Protein AF-A0A848C4F1-F1 (afdb_monomer)

Solvent-accessible surface area (backbone atoms only — not comparable to full-atom values): 5076 Å² total; per-residue (Å²): 113,71,67,61,55,53,50,50,51,51,52,52,50,53,52,52,53,51,52,51,50,53,51,51,53,51,51,52,50,50,52,51,52,54,50,52,54,49,50,52,51,51,47,51,52,50,48,51,51,42,58,75,68,59,58,49,69,82,40,71,52,80,54,100,65,27,36,34,33,30,73,69,64,32,35,44,27,37,36,76,89,69,52,74,48,76,44,74,51,76,131

Secondary structure (DSSP, 8-state):
-HHHHHHHHHHHHHHHHHHHHHHHHHHHHHHHHHHHHHHHHHHHHHHHHHHHTTPPTT-EEE-SSEEEEE-SSEEEEEETTS-EEEEE---

Nearest PDB structures (foldseek):
  1gan-assembly1_B  TM=8.924E-01  e=5.358E-01  Rhinella arenarum
  1slt-assembly2_A  TM=9.324E-01  e=6.942E-01  Bos taurus
  2a0s-assembly1_A  TM=7.496E-01  e=3.634E-01  Plasmodium vivax
  4py5-assembly1_A  TM=5.597E-01  e=8.993E-01  Thermovibrio ammonificans HB-1
  5kbt-assembly1_A  TM=3.014E-01  e=1.610E+00  Rattus norvegicus

Structure (mmCIF, N/CA/C/O backbone):
data_AF-A0A848C4F1-F1
#
_entry.id   AF-A0A848C4F1-F1
#
loop_
_atom_site.group_PDB
_atom_site.id
_atom_site.type_symbol
_atom_site.label_atom_id
_atom_site.label_alt_id
_atom_site.label_comp_id
_atom_site.label_asym_id
_atom_site.label_entity_id
_atom_site.label_seq_id
_atom_site.pdbx_PDB_ins_code
_atom_site.Cartn_x
_atom_site.Cartn_y
_atom_site.Cartn_z
_atom_site.occupancy
_atom_site.B_iso_or_equiv
_atom_site.auth_seq_id
_atom_site.auth_comp_id
_atom_site.auth_asym_id
_atom_site.auth_atom_id
_atom_site.pdbx_PDB_model_num
ATOM 1 N N . MET A 1 1 ? 27.488 -1.311 -49.759 1.00 58.88 1 MET A N 1
ATOM 2 C CA . MET A 1 1 ? 27.668 -0.131 -48.876 1.00 58.88 1 MET A CA 1
ATOM 3 C C . MET A 1 1 ? 26.351 0.393 -48.290 1.00 58.88 1 MET A C 1
ATOM 5 O O . MET A 1 1 ? 26.256 0.453 -47.075 1.00 58.88 1 MET A O 1
ATOM 9 N N . LYS A 1 2 ? 25.312 0.689 -49.095 1.00 61.75 2 LYS A N 1
ATOM 10 C CA . LYS A 1 2 ? 23.998 1.177 -48.602 1.00 61.75 2 LYS A CA 1
ATOM 11 C C . LYS A 1 2 ? 23.274 0.219 -47.634 1.00 61.75 2 LYS A C 1
ATOM 13 O O . LYS A 1 2 ? 22.726 0.672 -46.639 1.00 61.75 2 LYS A O 1
ATOM 18 N N . ALA A 1 3 ? 23.326 -1.093 -47.882 1.00 70.00 3 ALA A N 1
ATOM 19 C CA . ALA A 1 3 ? 22.693 -2.097 -47.016 1.00 70.00 3 ALA A CA 1
ATOM 20 C C . ALA A 1 3 ? 23.303 -2.149 -45.601 1.00 70.00 3 ALA A C 1
ATOM 22 O O . ALA A 1 3 ? 22.569 -2.226 -44.623 1.00 70.00 3 ALA A O 1
ATOM 23 N N . ASN A 1 4 ? 24.629 -2.012 -45.478 1.00 76.62 4 ASN A N 1
ATOM 24 C CA . ASN A 1 4 ? 25.307 -1.997 -44.175 1.00 76.62 4 ASN A CA 1
ATOM 25 C C . ASN A 1 4 ? 24.975 -0.735 -43.366 1.00 76.62 4 ASN A C 1
ATOM 27 O O . ASN A 1 4 ? 24.917 -0.809 -42.145 1.00 76.62 4 ASN A O 1
ATOM 31 N N . LEU A 1 5 ? 24.728 0.396 -44.039 1.00 82.31 5 LEU A N 1
ATOM 32 C CA . LEU A 1 5 ? 24.325 1.652 -43.397 1.00 82.31 5 LEU A CA 1
ATOM 33 C C . LEU A 1 5 ? 22.889 1.580 -42.848 1.00 82.31 5 LEU A C 1
ATOM 35 O O . LEU A 1 5 ? 22.599 2.088 -41.770 1.00 82.31 5 LEU A O 1
ATOM 39 N N . LEU A 1 6 ? 21.989 0.923 -43.585 1.00 86.44 6 LEU A N 1
ATOM 40 C CA . LEU A 1 6 ? 20.617 0.680 -43.132 1.00 86.44 6 LEU A CA 1
ATOM 41 C C . LEU A 1 6 ? 20.581 -0.314 -41.968 1.00 86.44 6 LEU A C 1
ATOM 43 O O . LEU A 1 6 ? 19.851 -0.099 -41.004 1.00 86.44 6 LEU A O 1
ATOM 47 N N . LEU A 1 7 ? 21.399 -1.369 -42.027 1.00 88.00 7 LEU A N 1
ATOM 48 C CA . LEU A 1 7 ? 21.487 -2.368 -40.963 1.00 88.00 7 LEU A CA 1
ATOM 49 C C . LEU A 1 7 ? 22.054 -1.771 -39.666 1.00 88.00 7 LEU A C 1
ATOM 51 O O . LEU A 1 7 ? 21.518 -2.028 -38.591 1.00 88.00 7 LEU A O 1
ATOM 55 N N . SER A 1 8 ? 23.101 -0.942 -39.756 1.00 88.94 8 SER A N 1
ATOM 56 C CA . SER A 1 8 ? 23.671 -0.264 -38.587 1.00 88.94 8 SER A CA 1
ATOM 57 C C . SER A 1 8 ? 22.708 0.764 -37.990 1.00 88.94 8 SER A C 1
ATOM 59 O O . SER A 1 8 ? 22.584 0.840 -36.769 1.00 88.94 8 SER A O 1
ATOM 61 N N . GLY A 1 9 ? 21.966 1.496 -38.828 1.00 88.44 9 GLY A N 1
ATOM 62 C CA . GLY A 1 9 ? 20.898 2.391 -38.380 1.00 88.44 9 GLY A CA 1
ATOM 63 C C . GLY A 1 9 ? 19.765 1.647 -37.667 1.00 88.4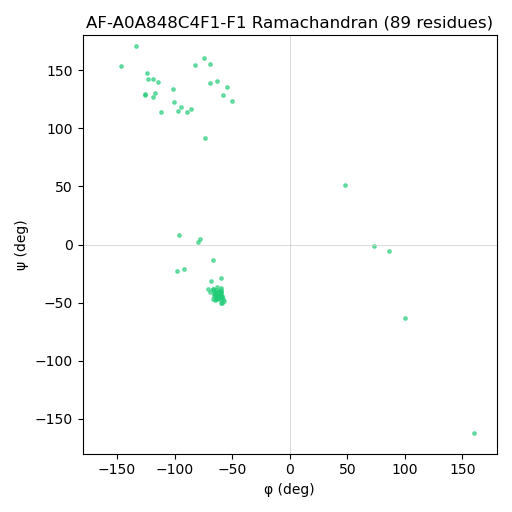4 9 GLY A C 1
ATOM 64 O O . GLY A 1 9 ? 19.330 2.065 -36.596 1.00 88.44 9 GLY A O 1
ATOM 65 N N . ALA A 1 10 ? 19.329 0.507 -38.210 1.00 90.75 10 ALA A N 1
ATOM 66 C CA . ALA A 1 10 ? 18.309 -0.334 -37.585 1.00 90.75 10 ALA A CA 1
ATOM 67 C C . ALA A 1 10 ? 18.774 -0.901 -36.233 1.00 90.75 10 ALA A C 1
ATOM 69 O O . ALA A 1 10 ? 18.020 -0.866 -35.264 1.00 90.75 10 ALA A O 1
ATOM 70 N N . LEU A 1 11 ? 20.026 -1.360 -36.140 1.00 92.12 11 LEU A N 1
ATOM 71 C CA . LEU A 1 11 ? 20.631 -1.820 -34.886 1.00 92.12 11 LEU A CA 1
ATOM 72 C C . LEU A 1 11 ? 20.688 -0.709 -33.834 1.00 92.12 11 LEU A C 1
ATOM 74 O O . LEU A 1 11 ? 20.317 -0.931 -32.683 1.00 92.12 11 LEU A O 1
ATOM 78 N N . LEU A 1 12 ? 21.100 0.498 -34.228 1.00 94.44 12 LEU A N 1
ATOM 79 C CA . LEU A 1 12 ? 21.148 1.647 -33.326 1.00 94.44 12 LEU A CA 1
ATOM 80 C C . LEU A 1 12 ? 19.751 2.008 -32.801 1.00 94.44 12 LEU A C 1
ATOM 82 O O . LEU A 1 12 ? 19.585 2.234 -31.603 1.00 94.44 12 LEU A O 1
ATOM 86 N N . LEU A 1 13 ? 18.735 1.986 -33.667 1.00 95.00 13 LEU A N 1
ATOM 87 C CA . LEU A 1 13 ? 17.347 2.198 -33.257 1.00 95.00 13 LEU A CA 1
ATOM 88 C C . LEU A 1 13 ? 16.861 1.108 -32.296 1.00 95.00 13 LEU A C 1
ATOM 90 O O . LEU A 1 13 ? 16.274 1.443 -31.272 1.00 95.00 13 LEU A O 1
ATOM 94 N N . MET A 1 14 ? 17.158 -0.170 -32.556 1.00 94.38 14 MET A N 1
ATOM 95 C CA . MET A 1 14 ? 16.793 -1.263 -31.643 1.00 94.38 14 MET A CA 1
ATOM 96 C C . MET A 1 14 ? 17.417 -1.093 -30.254 1.00 94.38 14 MET A C 1
ATOM 98 O O . MET A 1 14 ? 16.744 -1.324 -29.248 1.00 94.38 14 MET A O 1
ATOM 102 N N . ILE A 1 15 ? 18.678 -0.659 -30.181 1.00 95.25 15 ILE A N 1
ATOM 103 C CA . ILE A 1 15 ? 19.367 -0.409 -28.908 1.00 95.25 15 ILE A CA 1
ATOM 104 C C . ILE A 1 15 ? 18.701 0.747 -28.156 1.00 95.25 15 ILE A C 1
ATOM 106 O O . ILE A 1 15 ? 18.389 0.605 -26.975 1.00 95.25 15 ILE A O 1
ATOM 110 N N . ILE A 1 16 ? 18.429 1.867 -28.834 1.00 95.06 16 ILE A N 1
ATOM 111 C CA . ILE A 1 16 ? 17.767 3.028 -28.221 1.00 95.06 16 ILE A CA 1
ATOM 112 C C . ILE A 1 16 ? 16.363 2.653 -27.737 1.00 95.06 16 ILE A C 1
ATOM 114 O O . ILE A 1 16 ? 16.006 2.955 -26.600 1.00 95.06 16 ILE A O 1
ATOM 118 N N . SER A 1 17 ? 15.577 1.950 -28.556 1.00 94.56 17 SER A N 1
ATOM 119 C CA . SER A 1 17 ? 14.244 1.480 -28.172 1.00 94.56 17 SER A CA 1
ATOM 120 C C . SER A 1 17 ? 14.292 0.544 -26.964 1.00 94.56 17 SER A C 1
ATOM 122 O O . SER A 1 17 ? 13.476 0.686 -26.055 1.00 94.56 17 SER A O 1
ATOM 124 N N . SER A 1 18 ? 15.269 -0.363 -26.908 1.00 93.81 18 SER A N 1
ATOM 125 C CA . SER A 1 18 ? 15.456 -1.266 -25.766 1.00 93.81 18 SER A CA 1
ATOM 126 C C . SER A 1 18 ? 15.836 -0.503 -24.495 1.00 93.81 18 SER A C 1
ATOM 128 O O . SER A 1 18 ? 15.314 -0.797 -23.420 1.00 93.81 18 SER A O 1
ATOM 130 N N . LEU A 1 19 ? 16.693 0.517 -24.610 1.00 95.56 19 LEU A N 1
ATOM 131 C CA . LEU A 1 19 ? 17.080 1.375 -23.490 1.00 95.56 19 LEU A CA 1
ATOM 132 C C . LEU A 1 19 ? 15.880 2.164 -22.947 1.00 95.56 19 LEU A C 1
ATOM 134 O O . LEU A 1 19 ? 15.661 2.201 -21.736 1.00 95.56 19 LEU A O 1
ATOM 138 N N . LEU A 1 20 ? 15.076 2.753 -23.836 1.00 95.94 20 LEU A N 1
ATOM 139 C CA . LEU A 1 20 ? 13.859 3.480 -23.467 1.00 95.94 20 LEU A CA 1
ATOM 140 C C . LEU A 1 20 ? 12.833 2.561 -22.797 1.00 95.94 20 LEU A C 1
ATOM 142 O O . LEU A 1 20 ? 12.227 2.939 -21.795 1.00 95.94 20 LEU A O 1
ATOM 146 N N . LEU A 1 21 ? 12.673 1.337 -23.305 1.00 96.06 21 LEU A N 1
ATOM 147 C CA . LEU A 1 21 ? 11.785 0.343 -22.706 1.00 96.06 21 LEU A CA 1
ATOM 148 C C . LEU A 1 21 ? 12.273 -0.069 -21.310 1.00 96.06 21 LEU A C 1
ATOM 150 O O . LEU A 1 21 ? 11.475 -0.117 -20.375 1.00 96.06 21 LEU A O 1
ATOM 154 N N . GLY A 1 22 ? 13.583 -0.269 -21.137 1.00 94.88 22 GLY A N 1
ATOM 155 C CA . GLY A 1 22 ? 14.190 -0.526 -19.830 1.00 94.88 22 GLY A CA 1
ATOM 156 C C . GLY A 1 22 ? 13.944 0.605 -18.825 1.00 94.88 22 GLY A C 1
ATOM 157 O O . GLY A 1 22 ? 13.547 0.344 -17.690 1.00 94.88 22 GLY A O 1
ATOM 158 N N . GLN A 1 23 ? 14.100 1.865 -19.243 1.00 94.62 23 GLN A N 1
ATOM 159 C CA . GLN A 1 23 ? 13.795 3.020 -18.390 1.00 94.62 23 GLN A CA 1
ATOM 160 C C . GLN A 1 23 ? 12.308 3.093 -18.030 1.00 94.62 23 GLN A C 1
ATOM 162 O O . GLN A 1 23 ? 11.968 3.355 -16.877 1.00 94.62 23 GLN A O 1
ATOM 167 N N . CYS A 1 24 ? 11.418 2.823 -18.986 1.00 94.94 24 CYS A N 1
ATOM 168 C CA . CYS A 1 24 ? 9.978 2.821 -18.746 1.00 94.94 24 CYS A CA 1
ATOM 169 C C . CYS A 1 24 ? 9.591 1.789 -17.675 1.00 94.94 24 CYS A C 1
ATOM 171 O O . CYS A 1 24 ? 8.912 2.134 -16.706 1.00 94.94 24 CYS A O 1
ATOM 173 N N . LEU A 1 25 ? 10.102 0.559 -17.793 1.00 95.69 25 LEU A N 1
ATOM 174 C CA . LEU A 1 25 ? 9.885 -0.495 -16.800 1.00 95.69 25 LEU A CA 1
ATOM 175 C C . LEU A 1 25 ? 10.451 -0.115 -15.428 1.00 95.69 25 LEU A C 1
ATOM 177 O O . LEU A 1 25 ? 9.779 -0.302 -14.412 1.00 95.69 25 LEU A O 1
ATOM 181 N N . TYR A 1 26 ? 11.654 0.462 -15.391 1.00 96.06 26 TYR A N 1
ATOM 182 C CA . TYR A 1 26 ? 12.271 0.923 -14.150 1.00 96.06 26 TYR A CA 1
ATOM 183 C C . TYR A 1 26 ? 11.406 1.971 -13.435 1.00 96.06 26 TYR A C 1
ATOM 185 O O . TYR A 1 26 ? 11.098 1.819 -12.252 1.00 96.06 26 TYR A O 1
ATOM 193 N N . TYR A 1 27 ? 10.956 3.011 -14.144 1.00 96.00 27 TYR A N 1
ATOM 194 C CA . TYR A 1 27 ? 10.106 4.042 -13.548 1.00 96.00 27 TYR A CA 1
ATOM 195 C C . TYR A 1 27 ? 8.734 3.507 -13.150 1.00 96.00 27 TYR A C 1
ATOM 197 O O . TYR A 1 27 ? 8.227 3.870 -12.089 1.00 96.00 27 TYR A O 1
ATOM 205 N N . GLN A 1 28 ? 8.142 2.614 -13.944 1.00 95.56 28 GLN A N 1
ATOM 206 C CA . GLN A 1 28 ? 6.883 1.968 -13.586 1.00 95.56 28 GLN A CA 1
ATOM 207 C C . GLN A 1 28 ? 7.012 1.199 -12.266 1.00 95.56 28 GLN A C 1
ATOM 209 O O . GLN A 1 28 ? 6.156 1.343 -11.390 1.00 95.56 28 GLN A O 1
ATOM 214 N N . PHE A 1 29 ? 8.092 0.437 -12.098 1.00 94.94 29 PHE A N 1
ATOM 215 C CA . PHE A 1 29 ? 8.366 -0.294 -10.865 1.00 94.94 29 PHE A CA 1
ATOM 216 C C . PHE A 1 29 ? 8.564 0.648 -9.670 1.00 94.94 29 PHE A C 1
ATOM 218 O O . PHE A 1 29 ? 7.937 0.464 -8.627 1.00 94.94 29 PHE A O 1
ATOM 225 N N . GLN A 1 30 ? 9.361 1.708 -9.832 1.00 95.19 30 GLN A N 1
ATOM 226 C CA . GLN A 1 30 ? 9.557 2.716 -8.785 1.00 95.19 30 GLN A CA 1
ATOM 227 C C . GLN A 1 30 ? 8.229 3.355 -8.361 1.00 95.19 30 GLN A C 1
ATOM 229 O O . GLN A 1 30 ? 7.920 3.428 -7.174 1.00 95.19 30 GLN A O 1
ATOM 234 N N . ILE A 1 31 ? 7.390 3.760 -9.319 1.00 94.69 31 ILE A N 1
ATOM 235 C CA . ILE A 1 31 ? 6.068 4.335 -9.031 1.00 94.69 31 ILE A CA 1
ATOM 236 C C . ILE A 1 31 ? 5.191 3.338 -8.265 1.00 94.69 31 ILE A C 1
ATOM 238 O O . ILE A 1 31 ? 4.484 3.736 -7.337 1.00 94.69 31 ILE A O 1
ATOM 242 N N . GLN A 1 32 ? 5.222 2.054 -8.627 1.00 93.56 32 GLN A N 1
ATOM 243 C CA . GLN A 1 32 ? 4.472 1.016 -7.916 1.00 93.56 32 GLN A CA 1
ATOM 244 C C . GLN A 1 32 ? 4.945 0.863 -6.466 1.00 93.56 32 GLN A C 1
ATOM 246 O O . GLN A 1 32 ? 4.105 0.849 -5.565 1.00 93.56 32 GLN A O 1
ATOM 251 N N . LEU A 1 33 ? 6.259 0.835 -6.230 1.00 94.19 33 LEU A N 1
ATOM 252 C CA . LEU A 1 33 ? 6.822 0.803 -4.879 1.00 94.19 33 LEU A CA 1
ATOM 253 C C . LEU A 1 33 ? 6.404 2.027 -4.059 1.00 94.19 33 LEU A C 1
ATOM 255 O O . LEU A 1 33 ? 5.873 1.883 -2.958 1.00 94.19 33 LEU A O 1
ATOM 259 N N . TYR A 1 34 ? 6.566 3.235 -4.606 1.00 94.19 34 TYR A N 1
ATOM 260 C CA . TYR A 1 34 ? 6.165 4.464 -3.916 1.00 94.19 34 TYR A CA 1
ATOM 261 C C . TYR A 1 34 ? 4.671 4.491 -3.594 1.00 94.19 34 TYR A C 1
ATOM 263 O O . TYR A 1 34 ? 4.284 4.944 -2.516 1.00 94.19 34 TYR A O 1
ATOM 271 N N . ARG A 1 35 ? 3.819 3.974 -4.488 1.00 93.06 35 ARG A N 1
ATOM 272 C CA . ARG A 1 35 ? 2.381 3.840 -4.219 1.00 93.06 35 ARG A CA 1
ATOM 273 C C . ARG A 1 35 ? 2.114 2.902 -3.049 1.00 93.06 35 ARG A C 1
ATOM 275 O O . ARG A 1 35 ? 1.343 3.275 -2.173 1.00 93.06 35 ARG A O 1
ATOM 282 N N . GLN A 1 36 ? 2.760 1.737 -2.999 1.00 90.69 36 GLN A N 1
ATOM 283 C CA . GLN A 1 36 ? 2.593 0.797 -1.886 1.00 90.69 36 GLN A CA 1
ATOM 284 C C . GLN A 1 36 ? 3.038 1.402 -0.551 1.00 90.69 36 GLN A C 1
ATOM 286 O O . GLN A 1 36 ? 2.288 1.343 0.421 1.00 90.69 36 GLN A O 1
ATOM 291 N N . ILE A 1 37 ? 4.204 2.055 -0.521 1.00 92.88 37 ILE A N 1
ATOM 292 C CA . ILE A 1 37 ? 4.706 2.751 0.675 1.00 92.88 37 ILE A CA 1
ATOM 293 C C . ILE A 1 37 ? 3.726 3.849 1.107 1.00 92.88 37 ILE A C 1
ATOM 295 O O . ILE A 1 37 ? 3.412 3.984 2.290 1.00 92.88 37 ILE A O 1
ATOM 299 N N . SER A 1 38 ? 3.208 4.622 0.150 1.00 93.25 38 SER A N 1
ATOM 300 C CA . SER A 1 38 ? 2.228 5.672 0.427 1.00 93.25 38 SER A CA 1
ATOM 301 C C . SER A 1 38 ? 0.924 5.105 0.993 1.00 93.25 38 SER A C 1
ATOM 303 O O . SER A 1 38 ? 0.396 5.658 1.954 1.00 93.25 38 SER A O 1
ATOM 305 N N . TYR A 1 39 ? 0.410 3.998 0.449 1.00 94.12 39 TYR A N 1
ATOM 306 C CA . TYR A 1 39 ? -0.817 3.366 0.940 1.00 94.12 39 TYR A CA 1
ATOM 307 C C . TYR A 1 39 ? -0.651 2.810 2.354 1.00 94.12 39 TYR A C 1
ATOM 309 O O . TYR A 1 39 ? -1.492 3.091 3.204 1.00 94.12 39 TYR A O 1
ATOM 317 N N . GLU A 1 40 ? 0.458 2.127 2.643 1.00 94.00 40 GLU A N 1
ATOM 318 C CA . GLU A 1 40 ? 0.770 1.658 3.999 1.00 94.00 40 GLU A CA 1
ATOM 319 C C . GLU A 1 40 ? 0.880 2.833 4.985 1.00 94.00 40 GLU A C 1
ATOM 321 O O . GLU A 1 40 ? 0.310 2.807 6.075 1.00 94.00 40 GLU A O 1
ATOM 326 N N . SER A 1 41 ? 1.557 3.916 4.589 1.00 94.12 41 SER A N 1
ATOM 327 C CA . SER A 1 41 ? 1.691 5.121 5.416 1.00 94.12 41 SER A CA 1
ATOM 328 C C . SER A 1 41 ? 0.338 5.790 5.701 1.00 94.12 41 SER A C 1
ATOM 330 O O . SER A 1 41 ? 0.058 6.177 6.842 1.00 94.12 41 SER A O 1
ATOM 332 N N . GLN A 1 42 ? -0.540 5.876 4.697 1.00 94.56 42 GLN A N 1
ATOM 333 C CA . GLN A 1 42 ? -1.904 6.386 4.857 1.00 94.56 42 GLN A CA 1
ATOM 334 C C . GLN A 1 42 ? -2.723 5.488 5.787 1.00 94.56 42 GLN A C 1
ATOM 336 O O . GLN A 1 42 ? -3.352 5.990 6.718 1.00 94.56 42 GLN A O 1
ATOM 341 N N . ALA A 1 43 ? -2.680 4.170 5.583 1.00 94.44 43 ALA A N 1
ATOM 342 C CA . ALA A 1 43 ? -3.408 3.212 6.406 1.00 94.44 43 ALA A CA 1
ATOM 343 C C . ALA A 1 43 ? -2.968 3.289 7.874 1.00 94.44 43 ALA A C 1
ATOM 345 O O . ALA A 1 43 ? -3.810 3.396 8.769 1.00 94.44 43 ALA A O 1
ATOM 346 N N . ARG A 1 44 ? -1.655 3.360 8.116 1.00 94.06 44 ARG A N 1
ATOM 347 C CA . ARG A 1 44 ? -1.076 3.533 9.451 1.00 94.06 44 ARG A CA 1
ATOM 348 C C . ARG A 1 44 ? -1.466 4.863 10.098 1.00 94.06 44 ARG A C 1
ATOM 350 O O . ARG A 1 44 ? -1.716 4.905 11.299 1.00 94.06 44 ARG A O 1
ATOM 357 N N . SER A 1 45 ? -1.564 5.939 9.321 1.00 93.75 45 SER A N 1
ATOM 358 C CA . SER A 1 45 ? -2.014 7.246 9.821 1.00 93.75 45 SER A CA 1
ATOM 359 C C . SER A 1 45 ? -3.467 7.197 10.299 1.00 93.75 45 SER A C 1
ATOM 361 O O . SER A 1 45 ? -3.769 7.661 11.397 1.00 93.75 45 SER A O 1
ATOM 363 N N . ILE A 1 46 ? -4.361 6.575 9.521 1.00 93.50 46 ILE A N 1
ATOM 364 C CA . ILE A 1 46 ? -5.765 6.392 9.919 1.00 93.50 46 ILE A CA 1
ATOM 365 C C . ILE A 1 46 ? -5.859 5.467 11.142 1.00 93.50 46 ILE A C 1
ATOM 367 O O . ILE A 1 46 ? -6.605 5.770 12.070 1.00 93.50 46 ILE A O 1
ATOM 371 N N . TYR A 1 47 ? -5.089 4.376 11.179 1.00 93.75 47 TYR A N 1
ATOM 372 C CA . TYR A 1 47 ? -5.018 3.486 12.341 1.00 93.75 47 TYR A CA 1
ATOM 373 C C . TYR A 1 47 ? -4.606 4.235 13.612 1.00 93.75 47 TYR A C 1
ATOM 375 O O . TYR A 1 47 ? -5.287 4.137 14.630 1.00 93.75 47 TYR A O 1
ATOM 383 N N . ASN A 1 48 ? -3.543 5.040 13.546 1.00 92.00 48 ASN A N 1
ATOM 384 C CA . ASN A 1 48 ? -3.092 5.835 14.684 1.00 92.00 48 ASN A CA 1
ATOM 385 C C . ASN A 1 48 ? -4.177 6.815 15.146 1.00 92.00 48 ASN A C 1
ATOM 387 O O . ASN A 1 48 ? -4.408 6.937 16.345 1.00 92.00 48 ASN A O 1
ATOM 391 N N . LEU A 1 49 ? -4.885 7.465 14.217 1.00 91.81 49 LEU A N 1
ATOM 392 C CA . LEU A 1 49 ? -6.014 8.335 14.554 1.00 91.81 49 LEU A CA 1
ATOM 393 C C . LEU A 1 49 ? -7.156 7.562 15.225 1.00 91.81 49 LEU A C 1
ATOM 395 O O . LEU A 1 49 ? -7.676 8.019 16.240 1.00 91.81 49 LEU A O 1
ATOM 399 N N . ALA A 1 50 ? -7.535 6.396 14.701 1.00 91.44 50 ALA A N 1
ATOM 400 C CA . ALA A 1 50 ? -8.582 5.561 15.291 1.00 91.44 50 ALA A CA 1
ATOM 401 C C . ALA A 1 50 ? -8.201 5.087 16.703 1.00 91.44 50 ALA A C 1
ATOM 403 O O . ALA A 1 50 ? -9.023 5.141 17.618 1.00 91.44 50 ALA A O 1
ATOM 404 N N . ARG A 1 51 ? -6.935 4.700 16.897 1.00 90.19 51 ARG A N 1
ATOM 405 C CA . ARG A 1 51 ? -6.395 4.275 18.191 1.00 90.19 51 ARG A CA 1
ATOM 406 C C . ARG A 1 51 ? -6.345 5.420 19.205 1.00 90.19 51 ARG A C 1
ATOM 408 O O . ARG A 1 51 ? -6.785 5.242 20.335 1.00 90.19 51 ARG A O 1
ATOM 415 N N . ILE A 1 52 ? -5.839 6.595 18.815 1.00 90.50 52 ILE A N 1
ATOM 416 C CA . ILE A 1 52 ? -5.746 7.776 19.696 1.00 90.50 52 ILE A CA 1
ATOM 417 C C . ILE A 1 52 ? -7.137 8.222 20.156 1.00 90.50 52 ILE A C 1
ATOM 419 O O . ILE A 1 52 ? -7.321 8.542 21.327 1.00 90.50 52 ILE A O 1
ATOM 423 N N . ASN A 1 53 ? -8.125 8.185 19.259 1.00 87.88 53 ASN A N 1
ATOM 424 C CA . A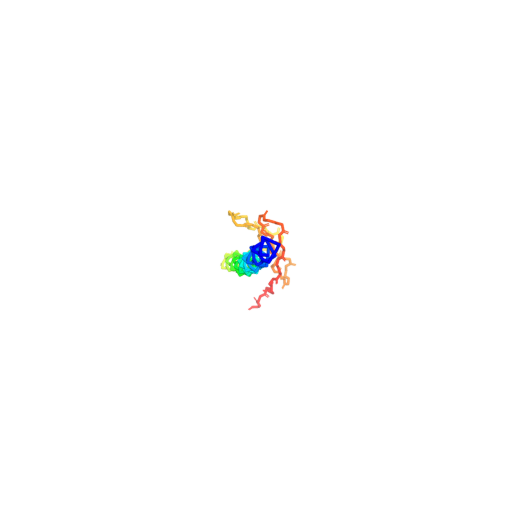SN A 1 53 ? -9.507 8.539 19.582 1.00 87.88 53 ASN A CA 1
ATOM 425 C C . ASN A 1 53 ? -10.282 7.418 20.296 1.00 87.88 53 ASN A C 1
ATOM 427 O O . ASN A 1 53 ? -11.461 7.604 20.579 1.00 87.88 53 ASN A O 1
ATOM 431 N N . ARG A 1 54 ? -9.641 6.275 20.600 1.00 84.75 54 ARG A N 1
ATOM 432 C CA . ARG A 1 54 ? -10.252 5.111 21.268 1.00 84.75 54 ARG A CA 1
ATOM 433 C C . ARG A 1 54 ? -11.582 4.706 20.631 1.00 84.75 54 ARG A C 1
ATOM 435 O O . ARG A 1 54 ? -12.589 4.575 21.325 1.00 84.75 54 ARG A O 1
ATOM 442 N N . LEU A 1 55 ? -11.571 4.546 19.307 1.00 86.31 55 LEU A N 1
ATOM 443 C CA . LEU A 1 55 ? -12.764 4.208 18.531 1.00 86.31 55 LEU A CA 1
ATOM 444 C C . LEU A 1 55 ? -13.486 3.005 19.157 1.00 86.31 55 LEU A C 1
ATOM 446 O O . LEU A 1 55 ? -12.862 1.955 19.328 1.00 86.31 55 LEU A 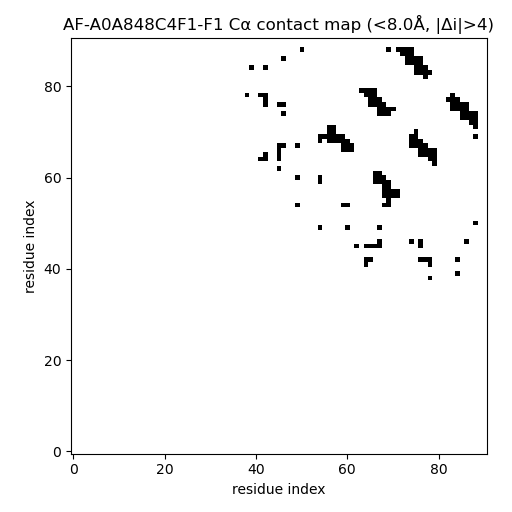O 1
ATOM 450 N N . GLN A 1 56 ? -14.768 3.137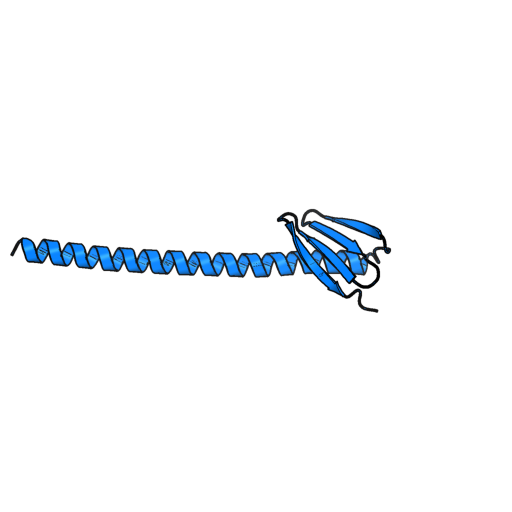 19.500 1.00 85.44 56 GLN A N 1
ATOM 451 C CA . GLN A 1 56 ? -15.501 2.043 20.140 1.00 85.44 56 GLN A CA 1
ATOM 452 C C . GLN A 1 56 ? -15.732 0.893 19.142 1.00 85.44 56 GLN A C 1
ATOM 454 O O . GLN A 1 56 ? -15.782 1.112 17.925 1.00 85.44 56 GLN A O 1
ATOM 459 N N . PRO A 1 57 ? -15.912 -0.351 19.614 1.00 80.81 57 PRO A N 1
ATOM 460 C CA . PRO A 1 57 ? -16.323 -1.450 18.749 1.00 80.81 57 PRO A CA 1
ATOM 461 C C . PRO A 1 57 ? -17.616 -1.096 18.003 1.00 80.81 57 PRO A C 1
ATOM 463 O O . PRO A 1 57 ? -18.568 -0.608 18.609 1.00 80.81 57 PRO A O 1
ATOM 466 N N . LYS A 1 58 ? -17.666 -1.386 16.696 1.00 76.56 58 LYS A N 1
ATOM 467 C CA . LYS A 1 58 ? -18.769 -1.035 15.769 1.00 76.56 58 LYS A CA 1
ATOM 468 C C . LYS A 1 58 ? -18.863 0.444 15.367 1.00 76.56 58 LYS A C 1
ATOM 470 O O . LYS A 1 58 ? -19.696 0.763 14.517 1.00 76.56 58 LYS A O 1
ATOM 475 N N . GLU A 1 59 ? -18.003 1.323 15.875 1.00 83.25 59 GLU A N 1
ATOM 476 C CA . GLU A 1 59 ? -17.857 2.676 15.334 1.00 83.25 59 GLU A CA 1
ATOM 477 C C . GLU A 1 59 ? -16.930 2.698 14.113 1.00 83.25 59 GLU A C 1
ATOM 479 O O . GLU A 1 59 ? -16.055 1.841 13.932 1.00 83.25 59 GLU A O 1
ATOM 484 N N . GLN A 1 60 ? -17.135 3.699 13.254 1.00 87.19 60 GLN A N 1
ATOM 485 C CA . GLN A 1 60 ? -16.300 3.944 12.084 1.00 87.19 60 GLN A CA 1
ATOM 486 C C . GLN A 1 60 ? -15.770 5.376 12.096 1.00 87.19 60 GLN A C 1
ATOM 488 O O . GLN A 1 60 ? -16.537 6.329 12.196 1.00 87.19 60 GLN A O 1
ATOM 493 N N . LEU A 1 61 ? -14.456 5.527 11.930 1.00 89.31 61 LEU A N 1
ATOM 494 C CA . LEU A 1 61 ? -13.811 6.815 11.700 1.00 89.31 61 LEU A CA 1
ATOM 495 C C . LEU A 1 61 ? -13.658 7.024 10.200 1.00 89.31 61 LEU A C 1
ATOM 497 O O . LEU A 1 61 ? -12.938 6.269 9.546 1.00 89.31 61 LEU A O 1
ATOM 501 N N . GLN A 1 62 ? -14.286 8.059 9.653 1.00 91.75 62 GLN A N 1
ATOM 502 C CA . GLN A 1 62 ? -14.129 8.434 8.251 1.00 91.75 62 GLN A CA 1
ATOM 503 C C . GLN A 1 62 ? -13.169 9.618 8.113 1.00 91.75 62 GLN A C 1
ATOM 505 O O . GLN A 1 62 ? -13.262 10.609 8.828 1.00 91.75 62 GLN A O 1
ATOM 510 N N . THR A 1 63 ? -12.236 9.514 7.172 1.00 90.75 63 THR A N 1
ATOM 511 C CA . THR A 1 63 ? -11.225 10.533 6.876 1.00 90.75 63 THR A CA 1
ATOM 512 C C . THR A 1 63 ? -11.131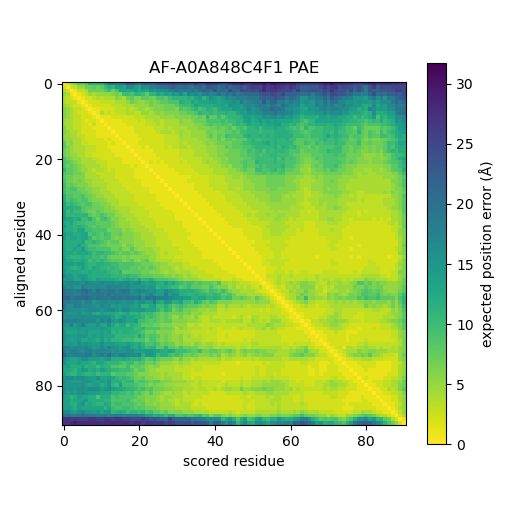 10.770 5.370 1.00 90.75 63 THR A C 1
ATOM 514 O O . THR A 1 63 ? -11.635 9.996 4.552 1.00 90.75 63 THR A O 1
ATOM 517 N N . ASN A 1 64 ? -10.388 11.806 4.978 1.00 88.81 64 ASN A N 1
ATOM 518 C CA . ASN A 1 64 ? -10.087 12.060 3.570 1.00 88.81 64 ASN A CA 1
ATOM 519 C C . ASN A 1 64 ? -9.195 10.994 2.916 1.00 88.81 64 ASN A C 1
ATOM 521 O O . ASN A 1 64 ? -9.114 10.975 1.690 1.00 88.81 64 ASN A O 1
ATOM 525 N N . LEU A 1 65 ? -8.552 10.115 3.687 1.00 87.94 65 LEU A N 1
ATOM 526 C CA . LEU A 1 65 ? -7.683 9.050 3.174 1.00 87.94 65 LEU A CA 1
ATOM 527 C C . LEU A 1 65 ? -8.411 7.698 3.092 1.00 87.94 65 LEU A C 1
ATOM 529 O O . LEU A 1 65 ? -8.052 6.830 2.296 1.00 87.94 65 LEU A O 1
ATOM 533 N N . GLY A 1 66 ? -9.476 7.531 3.873 1.00 92.81 66 GLY A N 1
ATOM 534 C CA . GLY A 1 66 ? -10.203 6.277 3.992 1.00 92.81 66 GLY A CA 1
ATOM 535 C C . GLY A 1 66 ? -11.029 6.214 5.268 1.00 92.81 66 GLY A C 1
ATOM 536 O O . GLY A 1 66 ? -11.286 7.230 5.912 1.00 92.81 66 GLY A O 1
ATOM 537 N N . ARG A 1 67 ? -11.428 5.008 5.649 1.00 94.06 67 ARG A N 1
ATOM 538 C CA . ARG A 1 67 ? -12.196 4.721 6.862 1.00 94.06 67 ARG A CA 1
ATOM 539 C C . ARG A 1 67 ? -11.480 3.700 7.737 1.00 94.06 67 ARG A C 1
ATOM 541 O O . ARG A 1 67 ? -10.835 2.801 7.209 1.00 94.06 67 ARG A O 1
ATOM 548 N N . ALA A 1 68 ? -11.635 3.811 9.047 1.00 93.19 68 ALA A N 1
ATOM 549 C CA . ALA A 1 68 ? -11.273 2.778 10.009 1.00 93.19 68 ALA A CA 1
ATOM 550 C C . ALA A 1 68 ? -12.526 2.252 10.700 1.00 93.19 68 ALA A C 1
ATOM 552 O O . ALA A 1 68 ? -13.398 3.041 11.048 1.00 93.19 68 ALA A O 1
ATOM 553 N N . ALA A 1 69 ? -12.596 0.946 10.922 1.00 92.25 69 ALA A N 1
ATOM 554 C CA . ALA A 1 69 ? -13.625 0.302 11.727 1.00 92.25 69 ALA A CA 1
ATOM 555 C C . ALA A 1 69 ? -12.954 -0.545 12.812 1.00 92.25 69 ALA A C 1
ATOM 557 O O . ALA A 1 69 ? -12.072 -1.346 12.494 1.00 92.25 69 ALA A O 1
ATOM 558 N N . ASN A 1 70 ? -13.374 -0.382 14.067 1.00 90.00 70 ASN A N 1
ATOM 559 C CA . ASN A 1 70 ? -12.925 -1.243 15.159 1.00 90.00 70 ASN A CA 1
ATOM 560 C C . ASN A 1 70 ? -13.820 -2.495 15.219 1.00 90.00 70 ASN A C 1
ATOM 562 O O . ASN A 1 70 ? -15.033 -2.388 15.437 1.00 90.00 70 ASN A O 1
ATOM 566 N N . GLN A 1 71 ? -13.231 -3.673 14.997 1.00 88.06 71 GLN A N 1
ATOM 567 C CA . GLN A 1 71 ? -13.916 -4.971 15.039 1.00 88.06 71 GLN A CA 1
ATOM 568 C C . GLN A 1 71 ? -13.778 -5.687 16.395 1.00 88.06 71 GLN A C 1
ATOM 570 O O . GLN A 1 71 ? -14.214 -6.826 16.537 1.00 88.06 71 GLN A O 1
ATOM 575 N N . GLY A 1 72 ? -13.225 -5.019 17.408 1.00 84.12 72 GLY A N 1
ATOM 576 C CA . GLY A 1 72 ? -12.985 -5.555 18.746 1.00 84.12 72 GLY A CA 1
ATOM 577 C C . GLY A 1 72 ? -11.529 -5.970 18.920 1.00 84.12 72 GLY A C 1
ATOM 578 O O . GLY A 1 72 ? -10.823 -5.361 19.715 1.00 84.12 72 GLY A O 1
ATOM 579 N N . ASN A 1 73 ? -11.073 -6.952 18.137 1.00 86.81 73 ASN A N 1
ATOM 580 C CA . ASN A 1 73 ? -9.701 -7.475 18.215 1.00 86.81 73 ASN A CA 1
ATOM 581 C C . ASN A 1 73 ? -8.731 -6.766 17.254 1.00 86.81 73 ASN A C 1
ATOM 583 O O . ASN A 1 73 ? -7.512 -6.804 17.430 1.00 86.81 73 ASN A O 1
ATOM 587 N N . ASP A 1 74 ? -9.259 -6.133 16.211 1.00 91.25 74 ASP A N 1
ATOM 588 C CA . ASP A 1 74 ? -8.494 -5.516 15.141 1.00 91.25 74 ASP A CA 1
ATOM 589 C C 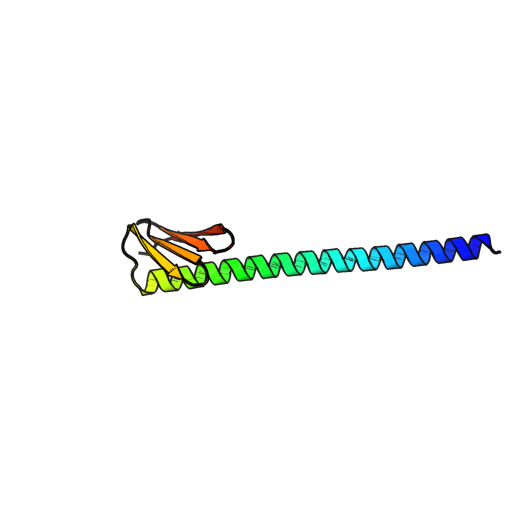. ASP A 1 74 ? -9.178 -4.261 14.585 1.00 91.25 74 ASP A C 1
ATOM 591 O O . ASP A 1 74 ? -10.399 -4.079 14.622 1.00 91.25 74 ASP A O 1
ATOM 595 N N . TYR A 1 75 ? -8.352 -3.372 14.044 1.00 90.75 75 TYR A N 1
ATOM 596 C CA . TYR A 1 75 ? -8.768 -2.211 13.280 1.00 90.75 75 TYR A CA 1
ATOM 597 C C . TYR A 1 75 ? -8.685 -2.538 11.794 1.00 90.75 75 TYR A C 1
ATOM 599 O O . TYR A 1 75 ? -7.596 -2.712 11.239 1.00 90.75 75 TYR A O 1
ATOM 607 N N . ARG A 1 76 ? -9.840 -2.550 11.127 1.00 93.94 76 ARG A N 1
ATOM 608 C CA . ARG A 1 76 ? -9.923 -2.660 9.670 1.00 93.94 76 ARG A CA 1
ATOM 609 C C . ARG A 1 76 ? -9.889 -1.268 9.050 1.00 93.94 76 ARG A C 1
ATOM 611 O O . ARG A 1 76 ? -10.837 -0.496 9.189 1.00 93.94 76 ARG A O 1
ATOM 618 N N . ILE A 1 77 ? -8.828 -0.970 8.313 1.00 95.25 77 ILE A N 1
ATOM 619 C CA . ILE A 1 77 ? -8.646 0.277 7.572 1.00 95.25 77 ILE A CA 1
ATOM 620 C C . ILE A 1 77 ? -8.981 0.032 6.103 1.00 95.25 77 ILE A C 1
ATOM 622 O O . ILE A 1 77 ? -8.392 -0.834 5.471 1.00 95.25 77 ILE A O 1
ATOM 626 N N . THR A 1 78 ? -9.925 0.781 5.537 1.00 95.75 78 THR A N 1
ATOM 627 C CA . THR A 1 78 ? -10.222 0.783 4.097 1.00 95.75 78 THR A CA 1
ATOM 628 C C . THR A 1 78 ? -9.828 2.128 3.509 1.00 95.75 78 THR A C 1
ATOM 630 O O . THR A 1 78 ? -10.440 3.147 3.828 1.00 95.75 78 THR A O 1
ATOM 633 N N . LEU A 1 79 ? -8.830 2.144 2.637 1.00 94.88 79 LEU A N 1
ATOM 634 C CA . LEU A 1 79 ? -8.409 3.338 1.912 1.00 94.88 79 LEU A CA 1
ATOM 635 C C . LEU A 1 79 ? -9.403 3.695 0.795 1.00 94.88 79 LEU A C 1
ATOM 637 O O . LEU A 1 79 ? -10.169 2.853 0.325 1.00 94.88 79 LEU A O 1
ATOM 641 N N . LYS A 1 80 ? -9.376 4.947 0.320 1.00 92.12 80 LYS A N 1
ATOM 642 C CA . LYS A 1 80 ? -10.245 5.411 -0.785 1.00 92.12 80 LYS A CA 1
ATOM 643 C C . LYS A 1 80 ? -10.065 4.641 -2.093 1.00 92.12 80 LYS A C 1
ATOM 645 O O . LYS A 1 80 ? -11.00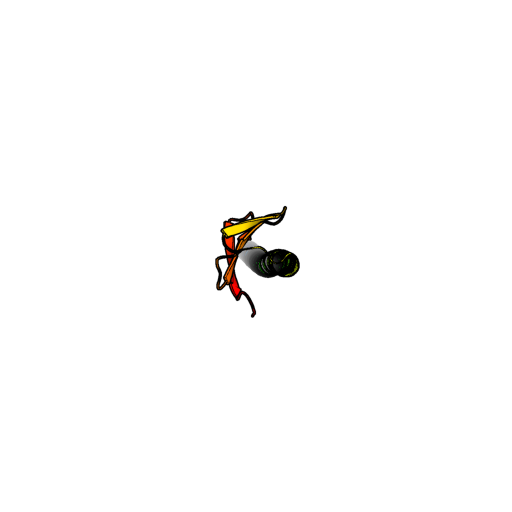4 4.528 -2.871 1.00 92.12 80 LYS A O 1
ATOM 650 N N . ASN A 1 81 ? -8.869 4.117 -2.333 1.00 88.56 81 ASN A N 1
ATOM 651 C CA . ASN A 1 81 ? -8.564 3.280 -3.492 1.00 88.56 81 ASN A CA 1
ATOM 652 C C . ASN A 1 81 ? -9.071 1.828 -3.338 1.00 88.56 81 ASN A C 1
ATOM 654 O O . ASN A 1 81 ? -8.768 0.997 -4.187 1.00 88.56 81 ASN A O 1
ATOM 658 N N . GLY A 1 82 ? -9.795 1.514 -2.258 1.00 90.69 82 GLY A N 1
ATOM 659 C CA . GLY A 1 82 ? -10.372 0.197 -1.994 1.00 90.69 82 GLY A CA 1
ATOM 660 C C . GLY A 1 82 ? -9.435 -0.785 -1.291 1.00 90.69 82 GLY A C 1
ATOM 661 O O . GLY A 1 82 ? -9.885 -1.864 -0.913 1.00 90.69 82 GLY A O 1
ATOM 662 N N . TRP A 1 83 ? -8.165 -0.431 -1.073 1.00 92.56 83 TRP A N 1
ATOM 663 C CA . TRP A 1 83 ? -7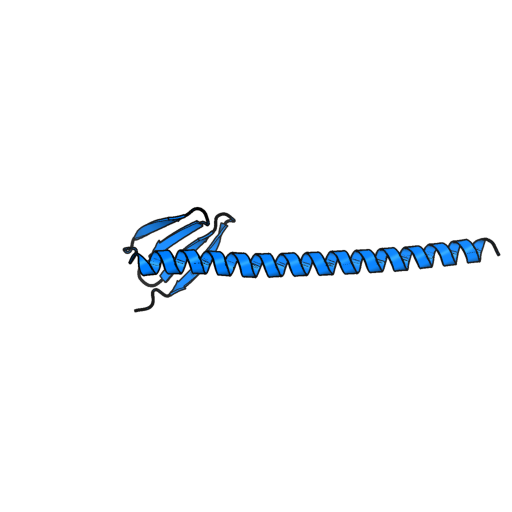.229 -1.299 -0.360 1.00 92.56 83 TRP A CA 1
ATOM 664 C C . TRP A 1 83 ? -7.586 -1.405 1.118 1.00 92.56 83 TRP A C 1
ATOM 666 O O . TRP A 1 83 ? -7.953 -0.415 1.757 1.00 92.56 83 TRP A O 1
ATOM 676 N N . ILE A 1 84 ? -7.469 -2.618 1.655 1.00 94.31 84 ILE A N 1
ATOM 677 C CA . ILE A 1 84 ? -7.818 -2.930 3.036 1.00 94.31 84 ILE A CA 1
ATOM 678 C C . ILE A 1 84 ? -6.564 -3.374 3.776 1.00 94.31 84 ILE A C 1
ATOM 680 O O . ILE A 1 84 ? -5.851 -4.262 3.317 1.00 94.31 84 ILE A O 1
ATOM 684 N N . TYR A 1 85 ? -6.341 -2.767 4.935 1.00 94.38 85 TYR A N 1
ATOM 685 C CA . TYR A 1 85 ? -5.272 -3.100 5.863 1.00 94.38 85 TYR A CA 1
ATOM 686 C C . TYR A 1 85 ? -5.886 -3.439 7.215 1.00 94.38 85 TYR A C 1
ATOM 688 O O . TYR A 1 85 ? -6.860 -2.811 7.634 1.00 94.38 85 TYR A O 1
ATOM 696 N N . THR A 1 86 ? -5.307 -4.418 7.898 1.00 93.75 86 TH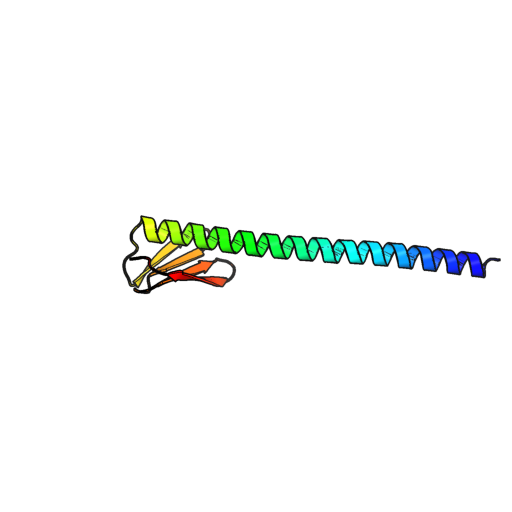R A N 1
ATOM 697 C CA . THR A 1 86 ? -5.737 -4.824 9.234 1.00 93.75 86 THR A CA 1
ATOM 698 C C . THR A 1 86 ? -4.584 -4.624 10.200 1.00 93.75 86 THR A C 1
ATOM 700 O O . THR A 1 86 ? -3.485 -5.124 9.966 1.00 93.75 86 THR A O 1
ATOM 703 N N . TYR A 1 87 ? -4.843 -3.905 11.287 1.00 93.00 87 TYR A N 1
ATOM 704 C CA . TYR A 1 87 ? -3.894 -3.727 12.381 1.00 93.00 87 TYR A CA 1
ATOM 705 C C . TYR A 1 87 ? -4.489 -4.294 13.669 1.00 93.00 87 TYR A C 1
ATOM 707 O O . TYR A 1 87 ? -5.690 -4.142 13.886 1.00 93.00 87 TYR A O 1
ATOM 715 N N . PRO A 1 88 ? -3.688 -4.926 14.538 1.00 90.00 88 PRO A N 1
ATOM 716 C CA . PRO A 1 88 ? -4.185 -5.417 15.816 1.00 90.00 88 PRO A CA 1
ATOM 717 C C . PRO A 1 88 ? -4.667 -4.249 16.679 1.00 90.00 88 PRO A C 1
ATOM 719 O O . PRO A 1 88 ? -4.037 -3.186 16.706 1.00 90.00 88 PRO A O 1
ATOM 722 N N . ALA A 1 89 ? -5.771 -4.441 17.398 1.00 79.81 89 ALA A N 1
ATOM 723 C CA . ALA A 1 89 ? -6.120 -3.566 18.501 1.00 79.81 89 ALA A CA 1
ATOM 724 C C . ALA A 1 89 ? -5.159 -3.911 19.640 1.00 79.81 89 ALA A C 1
ATOM 726 O O . ALA A 1 89 ? -5.362 -4.883 20.351 1.00 79.81 89 ALA A O 1
ATOM 727 N N . ALA A 1 90 ? -4.029 -3.206 19.708 1.00 68.88 90 ALA A N 1
ATOM 728 C CA . ALA A 1 90 ? -3.079 -3.414 20.792 1.00 68.88 90 ALA A CA 1
ATOM 729 C C . ALA A 1 90 ? -3.782 -3.167 22.136 1.00 68.88 90 ALA A C 1
ATOM 731 O O . ALA A 1 90 ? -4.408 -2.110 22.281 1.00 68.88 90 ALA A O 1
ATOM 732 N N . ASP A 1 91 ? -3.656 -4.137 23.047 1.00 55.12 91 ASP A N 1
ATOM 733 C CA . ASP A 1 91 ? -4.104 -4.067 24.445 1.00 55.12 91 ASP A CA 1
ATOM 734 C C . ASP A 1 91 ? -3.601 -2.795 25.156 1.00 55.12 91 ASP A C 1
ATOM 736 O O . ASP A 1 91 ? -2.436 -2.378 24.916 1.00 55.12 91 ASP A O 1
#

pLDDT: mean 89.87, std 7.86, range [55.12, 96.06]

Foldseek 3Di:
DVVVVVVVVVVVVVVVVVVVVVVVVVVVVVVVVVVVVVLVVLQVVQVVVCLVVVPDAQDWDQDPQFIWHHPPQWIWTAGPVRDIDIDGSDD

Sequence (91 aa):
MKANLLLSGALLLMIISSLLLGQCLYYQFQIQLYRQISYESQARSIYNLARINRLQPKEQLQTNLGRAANQGNDYRITLKNGWIYTYPAAD

Radius of gyration: 24.29 Å; Cα contacts (8 Å, |Δi|>4): 93; chains: 1; bounding box: 46×20×73 Å

Mean predicted aligned error: 6.94 Å

Organism: NCBI:txid1601